Protein AF-A0A954GRD2-F1 (afdb_monomer_lite)

Structure (mmCIF, N/CA/C/O backbone):
data_AF-A0A954GRD2-F1
#
_entry.id   AF-A0A954GRD2-F1
#
loop_
_atom_site.group_PDB
_atom_site.id
_atom_site.type_symbol
_atom_site.label_atom_id
_atom_site.label_alt_id
_atom_site.label_comp_id
_atom_site.label_asym_id
_atom_site.label_entity_id
_atom_site.label_seq_id
_atom_site.pdbx_PDB_ins_code
_atom_site.Cartn_x
_atom_site.Cartn_y
_atom_site.Cartn_z
_atom_site.occupancy
_atom_site.B_iso_or_equiv
_atom_site.auth_seq_id
_atom_site.auth_comp_id
_atom_site.auth_asym_id
_atom_site.auth_atom_id
_atom_site.pdbx_PDB_model_num
ATOM 1 N N . ALA A 1 1 ? 3.461 8.568 -21.629 1.00 83.81 1 ALA A N 1
ATOM 2 C CA . ALA A 1 1 ? 3.626 9.686 -22.587 1.00 83.81 1 ALA A CA 1
ATOM 3 C C . ALA A 1 1 ? 5.071 9.807 -23.073 1.00 83.81 1 ALA A C 1
ATOM 5 O O . ALA A 1 1 ? 5.270 9.726 -24.277 1.00 83.81 1 ALA A O 1
ATOM 6 N N . GLY A 1 2 ? 6.064 9.892 -22.172 1.00 89.94 2 GLY A N 1
ATOM 7 C CA . GLY A 1 2 ? 7.491 9.998 -22.533 1.00 89.94 2 GLY A CA 1
ATOM 8 C C . GLY A 1 2 ? 7.971 8.980 -23.578 1.00 89.94 2 GLY A C 1
ATOM 9 O O . GLY A 1 2 ? 8.464 9.381 -24.624 1.00 89.94 2 GLY A O 1
ATOM 10 N N . PHE A 1 3 ? 7.703 7.680 -23.387 1.00 90.69 3 PHE A N 1
ATOM 11 C CA . PHE A 1 3 ? 8.070 6.652 -24.380 1.00 90.69 3 PHE A CA 1
ATOM 12 C C . PHE A 1 3 ? 7.446 6.853 -25.772 1.00 90.69 3 PHE A C 1
ATOM 14 O O . PHE A 1 3 ? 8.082 6.539 -26.774 1.00 90.69 3 PHE A O 1
ATOM 21 N N . ARG A 1 4 ? 6.224 7.403 -25.862 1.00 88.94 4 ARG A N 1
ATOM 22 C CA . ARG A 1 4 ? 5.586 7.724 -27.156 1.00 88.94 4 ARG A CA 1
ATOM 23 C C . ARG A 1 4 ? 6.296 8.880 -27.844 1.00 88.94 4 ARG A C 1
ATOM 25 O O . ARG A 1 4 ? 6.523 8.814 -29.043 1.00 88.94 4 ARG A O 1
ATOM 32 N N . MET A 1 5 ? 6.680 9.901 -27.082 1.00 90.56 5 MET A N 1
ATOM 33 C CA . MET A 1 5 ? 7.433 11.042 -27.607 1.00 90.56 5 MET A CA 1
ATOM 34 C C . MET A 1 5 ? 8.833 10.635 -28.080 1.00 90.56 5 MET A C 1
ATOM 36 O O . MET A 1 5 ? 9.324 11.183 -29.058 1.00 90.56 5 MET A O 1
ATOM 40 N N . ALA A 1 6 ? 9.437 9.635 -27.436 1.00 88.31 6 ALA A N 1
ATOM 41 C CA . ALA A 1 6 ? 10.706 9.041 -27.853 1.00 88.31 6 ALA A CA 1
ATOM 42 C C . ALA A 1 6 ? 10.581 8.046 -29.030 1.00 88.31 6 ALA A C 1
ATOM 44 O O . ALA A 1 6 ? 11.591 7.507 -29.474 1.00 88.31 6 ALA A O 1
ATOM 45 N N . GLY A 1 7 ? 9.366 7.767 -29.523 1.00 84.56 7 GLY A N 1
ATOM 46 C CA . GLY A 1 7 ? 9.124 6.836 -30.633 1.00 84.56 7 GLY A CA 1
ATOM 47 C C . GLY A 1 7 ? 9.255 5.346 -30.285 1.00 84.56 7 GLY A C 1
ATOM 48 O O . GLY A 1 7 ? 9.271 4.517 -31.186 1.00 84.56 7 GLY A O 1
ATOM 49 N N . GLN A 1 8 ? 9.335 4.984 -29.000 1.00 76.69 8 GLN A N 1
ATOM 50 C CA . GLN A 1 8 ? 9.617 3.617 -28.526 1.00 76.69 8 GLN A CA 1
ATOM 51 C C . GLN A 1 8 ? 8.469 3.026 -27.690 1.00 76.69 8 GLN A C 1
ATOM 53 O O . GLN A 1 8 ? 8.679 2.210 -26.800 1.00 76.69 8 GLN A O 1
ATOM 58 N N . ALA A 1 9 ? 7.230 3.467 -27.899 1.00 81.25 9 ALA A N 1
ATOM 59 C CA . ALA A 1 9 ? 6.134 3.067 -27.015 1.00 81.25 9 ALA A CA 1
ATOM 60 C C . ALA A 1 9 ? 5.704 1.606 -27.167 1.00 81.25 9 ALA A C 1
ATOM 62 O O . ALA A 1 9 ? 5.336 0.986 -26.171 1.00 81.25 9 ALA A O 1
ATOM 63 N N . ASP A 1 10 ? 5.744 1.064 -28.384 1.00 87.62 10 ASP A N 1
ATOM 64 C CA . ASP A 1 10 ? 5.177 -0.258 -28.660 1.00 87.62 10 ASP A CA 1
ATOM 65 C C . ASP A 1 10 ? 5.957 -1.383 -27.976 1.00 87.62 10 ASP A C 1
ATOM 67 O O . ASP A 1 10 ? 5.347 -2.342 -27.504 1.00 87.62 10 ASP A O 1
ATOM 71 N N . ILE A 1 11 ? 7.279 -1.228 -27.833 1.00 89.69 11 ILE A N 1
ATOM 72 C CA . ILE A 1 11 ? 8.139 -2.198 -27.136 1.00 89.69 11 ILE A CA 1
ATOM 73 C C . ILE A 1 11 ? 7.872 -2.252 -25.624 1.00 89.69 11 ILE A C 1
ATOM 75 O O . ILE A 1 11 ? 8.123 -3.272 -24.994 1.00 89.69 11 ILE A O 1
ATOM 79 N N . TYR A 1 12 ? 7.304 -1.189 -25.043 1.00 92.25 12 TYR A N 1
ATOM 80 C CA . TYR A 1 12 ? 7.011 -1.096 -23.608 1.00 92.25 12 TYR A CA 1
ATOM 81 C C . TYR A 1 12 ? 5.509 -1.094 -23.291 1.00 92.25 12 TYR A C 1
ATOM 83 O O . TYR A 1 12 ? 5.120 -0.823 -22.152 1.00 92.25 12 TYR A O 1
ATOM 91 N N . LYS A 1 13 ? 4.650 -1.380 -24.278 1.00 91.12 13 LYS A N 1
ATOM 92 C CA . LYS A 1 13 ? 3.189 -1.236 -24.159 1.00 91.12 13 LYS A CA 1
ATOM 93 C C . LYS A 1 13 ? 2.581 -2.061 -23.019 1.00 91.12 13 LYS A C 1
ATOM 95 O O . LYS A 1 13 ? 1.638 -1.595 -22.388 1.00 91.12 13 LYS A O 1
ATOM 100 N N . ASP A 1 14 ? 3.142 -3.240 -22.747 1.00 92.06 14 ASP A N 1
ATOM 101 C CA . ASP A 1 14 ? 2.656 -4.162 -21.715 1.00 92.06 14 ASP A CA 1
ATOM 102 C C . ASP A 1 14 ? 3.400 -3.968 -20.387 1.00 92.06 14 ASP A C 1
ATOM 104 O O . ASP A 1 14 ? 2.811 -4.126 -19.316 1.00 92.06 14 ASP A O 1
ATOM 108 N N . LEU A 1 15 ? 4.675 -3.572 -20.451 1.00 94.62 15 LEU A N 1
ATOM 109 C CA . LEU A 1 15 ? 5.508 -3.278 -19.287 1.00 94.62 15 LEU A CA 1
ATOM 110 C C . LEU A 1 15 ? 4.985 -2.062 -18.517 1.00 94.62 15 LEU A C 1
ATOM 112 O O . LEU A 1 15 ? 4.778 -2.137 -17.308 1.00 94.62 15 LEU A O 1
ATOM 116 N N . VAL A 1 16 ? 4.762 -0.940 -19.210 1.00 94.00 16 VAL A N 1
ATOM 117 C CA . VAL A 1 16 ? 4.452 0.351 -18.573 1.00 94.00 16 VAL A CA 1
ATOM 118 C C . VAL A 1 16 ? 3.195 0.284 -17.699 1.00 94.00 16 VAL A C 1
ATOM 120 O O . VAL A 1 16 ? 3.275 0.707 -16.548 1.00 94.00 16 VAL A O 1
ATOM 123 N N . PRO A 1 17 ? 2.049 -0.265 -18.153 1.00 95.94 17 PRO A N 1
ATOM 124 C CA . PRO A 1 17 ? 0.866 -0.378 -17.303 1.00 95.94 17 PRO A CA 1
ATOM 125 C C . PRO A 1 17 ? 1.096 -1.246 -16.063 1.00 95.94 17 PRO A C 1
ATOM 127 O O . PRO A 1 17 ? 0.620 -0.905 -14.983 1.00 95.94 17 PRO A O 1
ATOM 130 N N . GLN A 1 18 ? 1.831 -2.353 -16.200 1.00 97.31 18 GLN A N 1
ATOM 131 C CA . GLN A 1 18 ? 2.105 -3.262 -15.087 1.00 97.31 18 GLN A CA 1
ATOM 132 C C . GLN A 1 18 ? 3.032 -2.618 -14.056 1.00 97.31 18 GLN A C 1
ATOM 134 O O . GLN A 1 18 ? 2.725 -2.650 -12.865 1.00 97.31 18 GLN A O 1
ATOM 139 N N . PHE A 1 19 ? 4.103 -1.972 -14.521 1.00 97.75 19 PHE A N 1
ATOM 140 C CA . PHE A 1 19 ? 5.037 -1.229 -13.683 1.00 97.75 19 PHE A CA 1
ATOM 141 C C . PHE A 1 19 ? 4.325 -0.093 -12.940 1.00 97.75 19 PHE A C 1
ATOM 143 O O . PHE A 1 19 ? 4.337 -0.049 -11.711 1.00 97.75 19 PHE A O 1
ATOM 150 N N . CYS A 1 20 ? 3.612 0.776 -13.668 1.00 96.88 20 CYS A N 1
ATOM 151 C CA . CYS A 1 20 ? 2.883 1.893 -13.069 1.00 96.88 20 CYS A CA 1
ATOM 152 C C . CYS A 1 20 ? 1.804 1.425 -12.087 1.00 96.88 20 CYS A C 1
ATOM 154 O O . CYS A 1 20 ? 1.542 2.117 -11.107 1.00 96.88 20 CYS A O 1
ATOM 156 N N . ARG A 1 21 ? 1.188 0.255 -12.313 1.00 97.94 21 ARG A N 1
ATOM 157 C CA . ARG A 1 21 ? 0.235 -0.324 -11.363 1.00 97.94 21 ARG A CA 1
ATOM 158 C C . ARG A 1 21 ? 0.906 -0.691 -10.043 1.00 97.94 21 ARG A C 1
ATOM 160 O O . ARG A 1 21 ? 0.352 -0.354 -9.005 1.00 97.94 21 ARG A O 1
ATOM 167 N N . GLN A 1 22 ? 2.056 -1.367 -10.062 1.00 97.94 22 GLN A N 1
ATOM 168 C CA . GLN A 1 22 ? 2.761 -1.704 -8.818 1.00 97.94 22 GLN A CA 1
ATOM 169 C C . GLN A 1 22 ? 3.230 -0.439 -8.093 1.00 97.94 22 GLN A C 1
ATOM 171 O O . GLN A 1 22 ? 2.995 -0.298 -6.896 1.00 97.94 22 GLN A O 1
ATOM 176 N N . LEU A 1 23 ? 3.787 0.517 -8.841 1.00 97.50 23 LEU A N 1
ATOM 177 C CA . LEU A 1 23 ? 4.242 1.793 -8.298 1.00 97.50 23 LEU A CA 1
ATOM 178 C C . LEU A 1 23 ? 3.096 2.580 -7.643 1.00 97.50 23 LEU A C 1
ATOM 180 O O . LEU A 1 23 ? 3.217 3.033 -6.511 1.00 97.50 23 LEU A O 1
ATOM 184 N N . GLY A 1 24 ? 1.958 2.698 -8.333 1.00 96.12 24 GLY A N 1
ATOM 185 C CA . GLY A 1 24 ? 0.784 3.405 -7.824 1.00 96.12 24 GLY A CA 1
ATOM 186 C C . GLY A 1 24 ? 0.153 2.727 -6.609 1.00 96.12 24 GLY A C 1
ATOM 187 O O . GLY A 1 24 ? -0.290 3.417 -5.696 1.00 96.12 24 GLY A O 1
ATOM 188 N N . VAL A 1 25 ? 0.143 1.389 -6.566 1.00 96.12 25 VAL A N 1
ATOM 189 C CA . VAL A 1 25 ? -0.322 0.643 -5.387 1.00 96.12 25 VAL A CA 1
ATOM 190 C C . VAL A 1 25 ? 0.583 0.928 -4.193 1.00 96.12 25 VAL A C 1
ATOM 192 O O . VAL A 1 25 ? 0.072 1.353 -3.164 1.00 96.12 25 VAL A O 1
ATOM 195 N N . GLY A 1 26 ? 1.904 0.765 -4.327 1.00 96.00 26 GLY A N 1
ATOM 196 C CA . GLY A 1 26 ? 2.840 1.058 -3.237 1.00 96.00 26 GLY A CA 1
ATOM 197 C C . GLY A 1 26 ? 2.719 2.503 -2.741 1.00 96.00 26 GLY A C 1
ATOM 198 O O . GLY A 1 26 ? 2.615 2.735 -1.541 1.00 96.00 26 GLY A O 1
ATOM 199 N N . PHE A 1 27 ? 2.624 3.463 -3.665 1.00 94.69 27 PHE A N 1
ATOM 200 C CA . PHE A 1 27 ? 2.479 4.880 -3.337 1.00 94.69 27 PHE A CA 1
ATOM 201 C C . PHE A 1 27 ? 1.197 5.183 -2.553 1.00 94.69 27 PHE A C 1
ATOM 203 O O . PHE A 1 27 ? 1.233 5.924 -1.574 1.00 94.69 27 PHE A O 1
ATOM 210 N N . GLN A 1 28 ? 0.061 4.601 -2.949 1.00 93.38 28 GLN A N 1
ATOM 211 C CA . GLN A 1 28 ? -1.194 4.823 -2.232 1.00 93.38 28 GLN A CA 1
ATOM 212 C C . GLN A 1 28 ? -1.141 4.251 -0.812 1.00 93.38 28 GLN A C 1
ATOM 214 O O . GLN A 1 28 ? -1.628 4.889 0.112 1.00 93.38 28 GLN A O 1
ATOM 219 N N . ILE A 1 29 ? -0.508 3.092 -0.623 1.00 93.50 29 ILE A N 1
ATOM 220 C CA . ILE A 1 29 ? -0.346 2.502 0.711 1.00 93.50 29 ILE A CA 1
ATOM 221 C C . ILE A 1 29 ? 0.561 3.373 1.582 1.00 93.50 29 ILE A C 1
ATOM 223 O O . ILE A 1 29 ? 0.244 3.601 2.745 1.00 93.50 29 ILE A O 1
ATOM 227 N N . LEU A 1 30 ? 1.653 3.904 1.023 1.00 92.38 30 LEU A N 1
ATOM 228 C CA . LEU A 1 30 ? 2.499 4.864 1.730 1.00 92.38 30 LEU A CA 1
ATOM 229 C C . LEU A 1 30 ? 1.710 6.114 2.139 1.00 92.38 30 LEU A C 1
ATOM 231 O O . LEU A 1 30 ? 1.863 6.568 3.265 1.00 92.38 30 LEU A O 1
ATOM 235 N N . ASN A 1 31 ? 0.836 6.646 1.282 1.00 88.56 31 ASN A N 1
ATOM 236 C CA . ASN A 1 31 ? -0.025 7.776 1.655 1.00 88.56 31 ASN A CA 1
ATOM 237 C C . ASN A 1 31 ? -0.998 7.419 2.784 1.00 88.56 31 ASN A C 1
ATOM 239 O O . ASN A 1 31 ? -1.134 8.194 3.729 1.00 88.56 31 ASN A O 1
ATOM 243 N N . ASP A 1 32 ? -1.627 6.243 2.713 1.00 89.25 32 ASP A N 1
ATOM 244 C CA . ASP A 1 32 ? -2.511 5.752 3.771 1.00 89.25 32 ASP A CA 1
ATOM 245 C C . ASP A 1 32 ? -1.744 5.601 5.099 1.00 89.25 32 ASP A C 1
ATOM 247 O O . ASP A 1 32 ? -2.288 5.927 6.146 1.00 89.25 32 ASP A O 1
ATOM 251 N N . LEU A 1 33 ? -0.484 5.144 5.076 1.00 89.06 33 LEU A N 1
ATOM 252 C CA . LEU A 1 33 ? 0.386 5.044 6.258 1.00 89.06 33 LEU A CA 1
ATOM 253 C C . LEU A 1 33 ? 0.789 6.420 6.808 1.00 89.06 33 LEU A C 1
ATOM 255 O O . LEU A 1 33 ? 0.744 6.633 8.021 1.00 89.06 33 LEU A O 1
ATOM 259 N N . LYS A 1 34 ? 1.144 7.366 5.931 1.00 84.75 34 LYS A N 1
ATOM 260 C CA . LYS A 1 34 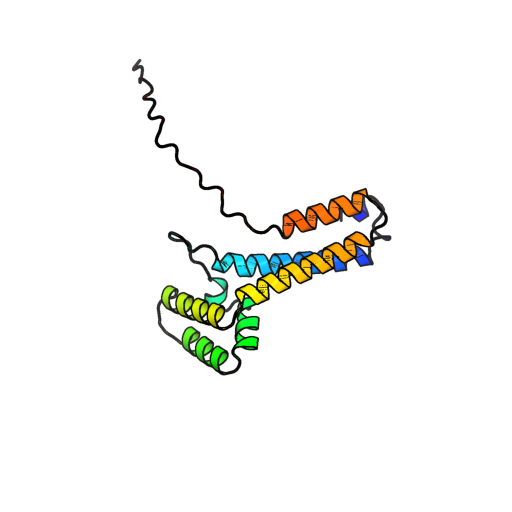? 1.551 8.732 6.302 1.00 84.75 34 LYS A CA 1
ATOM 261 C C . LYS A 1 34 ? 0.460 9.476 7.065 1.00 84.75 34 LYS A C 1
ATOM 263 O O . LYS A 1 34 ? 0.781 10.193 8.011 1.00 84.75 34 LYS A O 1
ATOM 268 N N . ASP A 1 35 ? -0.812 9.249 6.727 1.00 83.44 35 ASP A N 1
ATOM 269 C CA . ASP A 1 35 ? -1.953 9.829 7.454 1.00 83.44 35 ASP A CA 1
ATOM 270 C C . ASP A 1 35 ? -1.929 9.491 8.961 1.00 83.44 35 ASP A C 1
ATOM 272 O O . ASP A 1 35 ? -2.518 10.214 9.757 1.00 83.44 35 ASP A O 1
ATOM 276 N N . TRP A 1 36 ? -1.206 8.444 9.387 1.00 81.75 36 TRP A N 1
ATOM 277 C CA . TRP A 1 36 ? -1.112 8.005 10.788 1.00 81.75 36 TRP A CA 1
ATOM 278 C C . TRP A 1 36 ? 0.213 8.317 11.498 1.00 81.75 36 TRP A C 1
ATOM 280 O O . TRP A 1 36 ? 0.289 8.149 12.719 1.00 81.75 36 TRP A O 1
ATOM 290 N N . GLN A 1 37 ? 1.253 8.752 10.780 1.00 70.94 37 GLN A N 1
ATOM 291 C CA . GLN A 1 37 ? 2.600 8.951 11.340 1.00 70.94 37 GLN A CA 1
ATOM 292 C C . GLN A 1 37 ? 2.805 10.328 12.007 1.00 70.94 37 GLN A C 1
ATOM 294 O O . GLN A 1 37 ? 3.644 10.447 12.896 1.00 70.94 37 GLN A O 1
ATOM 299 N N . GLY A 1 38 ? 2.024 11.355 11.653 1.00 58.03 38 GLY A N 1
ATOM 300 C CA . GLY A 1 38 ? 2.249 12.763 12.036 1.00 58.03 38 GLY A CA 1
ATOM 301 C C . GLY A 1 38 ? 1.971 13.180 13.493 1.00 58.03 38 GLY A C 1
ATOM 302 O O . GLY A 1 38 ? 1.479 14.282 13.705 1.00 58.03 38 GLY A O 1
ATOM 303 N N . ASP A 1 39 ? 2.240 12.341 14.497 1.00 53.31 39 ASP A N 1
ATOM 304 C CA . ASP A 1 39 ? 1.733 12.550 15.869 1.00 53.31 39 ASP A CA 1
ATOM 305 C C . ASP A 1 39 ? 2.775 12.278 16.979 1.00 53.31 39 ASP A C 1
ATOM 307 O O . ASP A 1 39 ? 2.429 11.802 18.060 1.00 53.31 39 ASP A O 1
ATOM 311 N N . GLY A 1 40 ? 4.061 12.542 16.711 1.00 47.94 40 GLY A N 1
ATOM 312 C CA . GLY A 1 40 ? 5.111 12.547 17.741 1.00 47.94 40 GLY A CA 1
ATOM 313 C C . GLY A 1 40 ? 5.030 13.779 18.646 1.00 47.94 40 GLY A C 1
ATOM 314 O O . GLY A 1 40 ? 5.047 13.646 19.863 1.00 47.94 40 GLY A O 1
ATOM 315 N N . ASP A 1 41 ? 4.839 14.962 18.055 1.00 41.56 41 ASP A N 1
ATOM 316 C CA . ASP A 1 41 ? 4.721 16.221 18.783 1.00 41.56 41 ASP A CA 1
ATOM 317 C C . ASP A 1 41 ? 3.885 17.243 17.986 1.00 41.56 41 ASP A C 1
ATOM 319 O O . ASP A 1 41 ? 4.325 17.818 16.998 1.00 41.56 41 ASP A O 1
ATOM 323 N N . ASN A 1 42 ? 2.689 17.542 18.499 1.00 37.38 42 ASN A N 1
ATOM 324 C CA . ASN A 1 42 ? 1.946 18.792 18.288 1.00 37.38 42 ASN A CA 1
ATOM 325 C C . ASN A 1 42 ? 1.219 19.040 16.930 1.00 37.38 42 ASN A C 1
ATOM 327 O O . ASN A 1 42 ? 1.779 19.491 15.938 1.00 37.38 42 ASN A O 1
ATOM 331 N N . LYS A 1 43 ? -0.122 18.972 17.003 1.00 46.91 43 LYS A N 1
ATOM 332 C CA . LYS A 1 43 ? -1.121 19.783 16.263 1.00 46.91 43 LYS A CA 1
ATOM 333 C C . LYS A 1 43 ? -1.133 19.745 14.726 1.00 46.91 43 LYS A C 1
ATOM 335 O O . LYS A 1 43 ? -1.290 20.796 14.112 1.00 46.91 43 LYS A O 1
ATOM 340 N N . LEU A 1 44 ? -1.226 18.572 14.111 1.00 49.03 44 LEU A N 1
ATOM 341 C CA . LEU A 1 44 ? -1.982 18.415 12.860 1.00 49.03 44 LEU A CA 1
ATOM 342 C C . LEU A 1 44 ? -2.750 17.087 12.916 1.00 49.03 44 LEU A C 1
ATOM 344 O O . LEU A 1 44 ? -2.252 16.086 13.408 1.00 49.03 44 LEU A O 1
ATOM 348 N N . VAL A 1 45 ? -4.027 17.116 12.538 1.00 54.47 45 VAL A N 1
ATOM 349 C CA . VAL A 1 45 ? -4.979 16.015 12.751 1.00 54.47 45 VAL A CA 1
ATOM 350 C C . VAL A 1 45 ? -4.594 14.820 11.873 1.00 54.47 45 VAL A C 1
ATOM 352 O O . VAL A 1 45 ? -4.893 14.834 10.685 1.00 54.47 45 VAL A O 1
ATOM 355 N N . ALA A 1 46 ? -3.942 13.813 12.453 1.00 58.69 46 ALA A N 1
ATOM 356 C CA . ALA A 1 46 ? -3.675 12.515 11.831 1.00 58.69 46 ALA A CA 1
ATOM 357 C C . ALA A 1 46 ? -4.946 11.637 11.795 1.00 58.69 46 ALA A C 1
ATOM 359 O O . ALA A 1 46 ? -5.826 11.773 12.650 1.00 58.69 46 ALA A O 1
ATOM 360 N N . GLY A 1 47 ? -5.047 10.723 10.828 1.00 57.66 47 GLY A N 1
ATOM 361 C CA . GLY A 1 47 ? -6.129 9.737 10.717 1.00 57.66 47 GLY A CA 1
ATOM 362 C C . GLY A 1 47 ? -7.455 10.295 10.185 1.00 57.66 47 GLY A C 1
ATOM 363 O O . GLY A 1 47 ? -8.522 9.726 10.454 1.00 57.66 47 GLY A O 1
ATOM 364 N N . GLN A 1 48 ? -7.427 11.419 9.458 1.00 65.00 48 GLN A N 1
ATOM 365 C CA . GLN A 1 48 ? -8.640 12.042 8.911 1.00 65.00 48 GLN A CA 1
ATOM 366 C C . GLN A 1 48 ? -9.400 11.095 7.985 1.00 65.00 48 GLN A C 1
ATOM 368 O O . GLN A 1 48 ? -10.636 11.116 7.954 1.00 65.00 48 GLN A O 1
ATOM 373 N N . ASP A 1 49 ? -8.689 10.223 7.273 1.00 69.38 49 ASP A N 1
ATOM 374 C CA . ASP A 1 49 ? -9.319 9.286 6.354 1.00 69.38 49 ASP A CA 1
ATOM 375 C C . ASP A 1 49 ? -10.168 8.253 7.103 1.00 69.38 49 ASP A C 1
ATOM 377 O O . ASP A 1 49 ? -11.288 7.955 6.687 1.00 69.38 49 ASP A O 1
ATOM 381 N N . ALA A 1 50 ? -9.732 7.798 8.280 1.00 63.53 50 ALA A N 1
ATOM 382 C CA . ALA A 1 50 ? -10.544 6.897 9.094 1.00 63.53 50 ALA A CA 1
ATOM 383 C C . ALA A 1 50 ? -11.724 7.591 9.787 1.00 63.53 50 ALA A C 1
ATOM 385 O O . ALA A 1 50 ? -12.793 6.993 9.904 1.00 63.53 50 ALA A O 1
ATOM 386 N N . LEU A 1 51 ? -11.578 8.855 10.201 1.00 65.75 51 LEU A N 1
ATOM 387 C CA . LEU A 1 51 ? -12.696 9.628 10.760 1.00 65.75 51 LEU A CA 1
ATOM 388 C C . LEU A 1 51 ? -13.769 9.967 9.724 1.00 65.75 51 LEU A C 1
ATOM 390 O O . LEU A 1 51 ? -14.948 10.058 10.065 1.00 65.75 51 LEU A O 1
ATOM 394 N N . THR A 1 52 ? -13.370 10.156 8.467 1.00 67.75 52 THR A N 1
ATOM 395 C CA . THR A 1 52 ? -14.283 10.463 7.358 1.00 67.75 52 THR A CA 1
ATOM 396 C C . THR A 1 52 ? -14.873 9.217 6.699 1.00 67.75 52 THR A C 1
ATOM 398 O O . THR A 1 52 ? -15.560 9.339 5.686 1.00 67.75 52 THR A O 1
ATOM 401 N N . LEU A 1 53 ? -14.637 8.024 7.268 1.00 61.97 53 LEU A N 1
ATOM 402 C CA . LEU A 1 53 ? -15.020 6.735 6.682 1.00 61.97 53 LEU A CA 1
ATOM 403 C C . LEU A 1 53 ? -14.488 6.551 5.259 1.00 61.97 53 LEU A C 1
ATOM 405 O O . LEU A 1 53 ? -15.074 5.807 4.467 1.00 61.97 53 LEU A O 1
ATOM 409 N N . ARG A 1 54 ? -13.387 7.223 4.905 1.00 69.88 54 ARG A N 1
ATOM 410 C CA . ARG A 1 54 ? -12.748 6.960 3.628 1.00 69.88 54 ARG A CA 1
ATOM 411 C C . ARG A 1 54 ? -12.285 5.503 3.667 1.00 69.88 54 ARG A C 1
ATOM 413 O O . ARG A 1 54 ? -11.569 5.119 4.593 1.00 69.88 54 ARG A O 1
ATOM 420 N N . PRO A 1 55 ? -12.697 4.668 2.702 1.00 65.88 55 PRO A N 1
ATOM 421 C CA . PRO A 1 55 ? -12.205 3.304 2.635 1.00 65.88 55 PRO A CA 1
ATOM 422 C C . PRO A 1 55 ? -10.697 3.349 2.367 1.00 65.88 55 PRO A C 1
ATOM 424 O O . PRO A 1 55 ? -10.281 3.670 1.256 1.00 65.88 55 PRO A O 1
ATOM 427 N N . THR A 1 56 ? -9.889 3.063 3.386 1.00 83.25 56 THR A N 1
ATOM 428 C CA . THR A 1 56 ? -8.430 2.929 3.271 1.00 83.25 56 THR A CA 1
ATOM 429 C C . THR A 1 56 ? -8.034 1.464 3.329 1.00 83.25 56 THR A C 1
ATOM 431 O O . THR A 1 56 ? -8.782 0.615 3.836 1.00 83.25 56 THR A O 1
ATOM 434 N N . LEU A 1 57 ? -6.834 1.148 2.838 1.00 90.81 57 LEU A N 1
ATOM 435 C CA . LEU A 1 57 ? -6.308 -0.209 2.955 1.00 90.81 57 LEU A CA 1
ATOM 436 C C . LEU A 1 57 ? -6.215 -0.642 4.427 1.00 90.81 57 LEU A C 1
ATOM 438 O O . LEU A 1 57 ? -6.508 -1.792 4.750 1.00 90.81 57 LEU A O 1
ATOM 442 N N . LEU A 1 58 ? -5.852 0.280 5.321 1.00 91.94 58 LEU A N 1
ATOM 443 C CA . LEU A 1 58 ? -5.657 -0.010 6.741 1.00 91.94 58 LEU A CA 1
ATOM 444 C C . LEU A 1 58 ? -6.954 -0.487 7.409 1.00 91.94 58 LEU A C 1
ATOM 446 O O . LEU A 1 58 ? -6.952 -1.492 8.120 1.00 91.94 58 LEU A O 1
ATOM 450 N N . LEU A 1 59 ? -8.091 0.147 7.100 1.00 90.31 59 LEU A N 1
ATOM 451 C CA . LEU A 1 59 ? -9.393 -0.293 7.606 1.00 90.31 59 LEU A CA 1
ATOM 452 C C . LEU A 1 59 ? -9.752 -1.702 7.109 1.00 90.31 59 LEU A C 1
ATOM 454 O O . LEU A 1 59 ? -10.241 -2.532 7.877 1.00 90.31 59 LEU A O 1
ATOM 458 N N . ALA A 1 60 ? -9.479 -1.994 5.834 1.00 92.44 60 ALA A N 1
ATOM 459 C CA . ALA A 1 60 ? -9.725 -3.314 5.262 1.00 92.44 60 ALA A CA 1
ATOM 460 C C . ALA A 1 60 ? -8.853 -4.398 5.920 1.00 92.44 60 ALA A C 1
ATOM 462 O O . ALA A 1 60 ? -9.348 -5.483 6.226 1.00 92.44 60 ALA A O 1
ATOM 463 N N . LEU A 1 61 ? -7.578 -4.098 6.183 1.00 94.31 61 LEU A N 1
ATOM 464 C CA . LEU A 1 61 ? -6.660 -5.003 6.877 1.00 94.31 61 LEU A CA 1
ATOM 465 C C . LEU A 1 61 ? -7.081 -5.237 8.334 1.00 94.31 61 LEU A C 1
ATOM 467 O O . LEU A 1 61 ? -7.010 -6.374 8.803 1.00 94.31 61 LEU A O 1
ATOM 471 N N . ALA A 1 62 ? -7.562 -4.202 9.030 1.00 93.06 62 ALA A N 1
ATOM 472 C CA . ALA A 1 62 ? -8.061 -4.316 10.400 1.00 93.06 62 ALA A CA 1
ATOM 473 C C . ALA A 1 62 ? -9.277 -5.251 10.470 1.00 93.06 62 ALA A C 1
ATOM 475 O O . ALA A 1 62 ? -9.307 -6.182 11.275 1.00 93.06 62 ALA A O 1
ATOM 476 N N . LEU A 1 63 ? -10.247 -5.056 9.570 1.00 92.88 63 LEU A N 1
ATOM 477 C CA . LEU A 1 63 ? -11.436 -5.906 9.461 1.00 92.88 63 LEU A CA 1
ATOM 478 C C . LEU A 1 63 ? -11.082 -7.348 9.084 1.00 92.88 63 LEU A C 1
ATOM 480 O O . LEU A 1 63 ? -11.643 -8.289 9.641 1.00 92.88 63 LEU A O 1
ATOM 484 N N . GLN A 1 64 ? -10.134 -7.537 8.164 1.00 94.38 64 GLN A N 1
ATOM 485 C CA . GLN A 1 64 ? -9.670 -8.869 7.779 1.00 94.38 64 GLN A CA 1
ATOM 486 C C . GLN A 1 64 ? -8.995 -9.600 8.948 1.00 94.38 64 GLN A C 1
ATOM 488 O O . GLN A 1 64 ? -9.170 -10.808 9.095 1.00 94.38 64 GLN A O 1
ATOM 493 N N . ALA A 1 65 ? -8.209 -8.887 9.756 1.00 93.50 65 ALA A N 1
ATOM 494 C CA . ALA A 1 65 ? -7.416 -9.468 10.831 1.00 93.50 65 ALA A CA 1
ATOM 495 C C . ALA A 1 65 ? -8.214 -9.710 12.119 1.00 93.50 65 ALA A C 1
ATOM 497 O O . ALA A 1 65 ? -8.062 -10.761 12.733 1.00 93.50 65 ALA A O 1
ATOM 498 N N . GLY A 1 66 ? -9.048 -8.750 12.526 1.00 89.94 66 GLY A N 1
ATOM 499 C CA . GLY A 1 66 ? -9.827 -8.824 13.766 1.00 89.94 66 GLY A CA 1
ATOM 500 C C . GLY A 1 66 ? -11.258 -9.340 13.590 1.00 89.94 66 GLY A C 1
ATOM 501 O O . GLY A 1 66 ? -11.977 -9.519 14.573 1.00 89.94 66 GLY A O 1
ATOM 502 N N . GLY A 1 67 ? -11.693 -9.592 12.351 1.00 92.50 67 GLY A N 1
ATOM 503 C CA . GLY A 1 67 ? -12.971 -10.232 12.047 1.00 92.50 67 GLY A CA 1
ATOM 504 C C . GLY A 1 67 ? -14.175 -9.523 12.677 1.00 92.50 67 GLY A C 1
ATOM 505 O O . GLY A 1 67 ? -14.298 -8.299 12.628 1.00 92.50 67 GLY A O 1
ATOM 506 N N . ALA A 1 68 ? -15.079 -10.305 13.273 1.00 92.69 68 ALA A N 1
ATOM 507 C CA . ALA A 1 68 ? -16.322 -9.792 13.852 1.00 92.69 68 ALA A CA 1
ATOM 508 C C . ALA A 1 68 ? -16.098 -8.849 15.049 1.00 92.69 68 ALA A C 1
ATOM 510 O O . ALA A 1 68 ? -16.914 -7.959 15.283 1.00 92.69 68 ALA A O 1
ATOM 511 N N . GLU A 1 69 ? -15.008 -9.028 15.798 1.00 93.25 69 GLU A N 1
ATOM 512 C CA . GLU A 1 69 ? -14.698 -8.209 16.973 1.00 93.25 69 GLU A CA 1
ATOM 513 C C . GLU A 1 69 ? -14.216 -6.817 16.556 1.00 93.25 69 GLU A C 1
ATOM 515 O O . GLU A 1 69 ? -14.799 -5.821 16.981 1.00 93.25 69 GLU A O 1
ATOM 520 N N . ALA A 1 70 ? -13.276 -6.745 15.605 1.00 92.56 70 ALA A N 1
ATOM 521 C CA . ALA A 1 70 ? -12.859 -5.477 15.004 1.00 92.56 70 ALA A CA 1
ATOM 522 C C . ALA A 1 70 ? -14.020 -4.757 14.309 1.00 92.56 70 ALA A C 1
ATOM 524 O O . ALA A 1 70 ? -14.154 -3.541 14.426 1.00 92.56 70 ALA A O 1
ATOM 525 N N . GLN A 1 71 ? -14.890 -5.494 13.608 1.00 92.25 71 GLN A N 1
ATOM 526 C CA . GLN A 1 71 ? -16.076 -4.911 12.981 1.00 92.25 71 GLN A CA 1
ATOM 527 C C . GLN A 1 71 ? -17.009 -4.277 14.019 1.00 92.25 71 GLN A C 1
ATOM 529 O O . GLN A 1 71 ? -17.502 -3.168 13.805 1.00 92.25 71 GLN A O 1
ATOM 534 N N . LYS A 1 72 ? -17.252 -4.967 15.137 1.00 94.25 72 LYS A N 1
ATOM 535 C CA . LYS A 1 72 ? -18.094 -4.454 16.217 1.00 94.25 72 LYS A CA 1
ATOM 536 C C . LYS A 1 72 ? -17.473 -3.216 16.861 1.00 94.25 72 LYS A C 1
ATOM 538 O O . LYS A 1 72 ? -18.173 -2.227 17.041 1.00 94.25 72 LYS A O 1
ATOM 543 N N . GLU A 1 73 ? -16.179 -3.247 17.163 1.00 92.56 73 GLU A N 1
ATOM 544 C CA . GLU A 1 73 ? -15.489 -2.105 17.764 1.00 92.56 73 GLU A CA 1
ATOM 545 C C . GLU A 1 73 ? -15.483 -0.886 16.834 1.00 92.56 73 GLU A C 1
ATOM 547 O O . GLU A 1 73 ? -15.800 0.216 17.275 1.00 92.56 73 GLU A O 1
ATOM 552 N N . LEU A 1 74 ? -15.200 -1.071 15.541 1.00 90.81 74 LEU A N 1
ATOM 553 C CA . LEU A 1 74 ? -15.277 0.008 14.553 1.00 90.81 74 LEU A CA 1
ATOM 554 C C . LEU A 1 74 ? -16.683 0.601 14.484 1.00 90.81 74 LEU A C 1
ATOM 556 O O . LEU A 1 74 ? -16.826 1.820 14.519 1.00 90.81 74 LEU A O 1
ATOM 560 N N . GLN A 1 75 ? -17.719 -0.242 14.457 1.00 91.31 75 GLN A N 1
ATOM 561 C CA . GLN A 1 75 ? -19.107 0.219 14.485 1.00 91.31 75 GLN A CA 1
ATOM 562 C C . GLN A 1 75 ? -19.398 1.040 15.751 1.00 91.31 75 GLN A C 1
ATOM 564 O O . GLN A 1 75 ? -19.945 2.136 15.661 1.00 91.31 75 GLN A O 1
ATOM 569 N N . GLU A 1 76 ? -18.970 0.562 16.922 1.00 92.75 76 GLU A N 1
ATOM 570 C CA . GLU A 1 76 ? -19.121 1.282 18.190 1.00 92.75 76 GLU A CA 1
ATOM 571 C C . GLU A 1 76 ? -18.363 2.617 18.205 1.00 92.75 76 GLU A C 1
ATOM 573 O O . GLU A 1 76 ? -18.848 3.578 18.798 1.00 92.75 76 GLU A O 1
ATOM 578 N N . ILE A 1 77 ? -17.185 2.700 17.578 1.0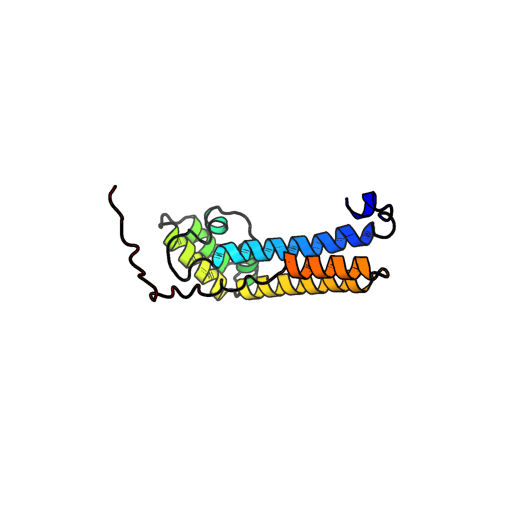0 90.69 77 ILE A N 1
ATOM 579 C CA . ILE A 1 77 ? -16.427 3.951 17.435 1.00 90.69 77 ILE A CA 1
ATOM 580 C C . ILE A 1 77 ? -17.175 4.929 16.525 1.00 90.69 77 ILE A C 1
ATOM 582 O O . ILE A 1 77 ? -17.261 6.117 16.839 1.00 90.69 77 ILE A O 1
ATOM 586 N N . PHE A 1 78 ? -17.712 4.452 15.403 1.00 85.56 78 PHE A N 1
ATOM 587 C CA . PHE A 1 78 ? -18.391 5.301 14.425 1.00 85.56 78 PHE A CA 1
ATOM 588 C C . PHE A 1 78 ? -19.742 5.817 14.921 1.00 85.56 78 PHE A C 1
ATOM 590 O O . PHE A 1 78 ? -20.072 6.975 14.665 1.00 85.56 78 PHE A O 1
ATOM 597 N N . ASP A 1 79 ? -20.475 5.006 15.684 1.00 89.75 79 ASP A N 1
ATOM 598 C CA . ASP A 1 79 ? -21.754 5.392 16.290 1.00 89.75 79 ASP A CA 1
ATOM 599 C C . ASP A 1 79 ? -21.582 6.243 17.562 1.00 89.75 79 ASP A C 1
ATOM 601 O O . ASP A 1 79 ? -22.552 6.813 18.081 1.00 89.75 79 ASP A O 1
ATOM 605 N N . SER A 1 80 ? -20.358 6.346 18.092 1.00 89.06 80 SER A N 1
ATOM 606 C CA . SER A 1 80 ? -20.086 7.112 19.303 1.00 89.06 80 SER A CA 1
ATOM 607 C C . SER A 1 80 ? -20.200 8.621 19.058 1.00 89.06 80 SER A C 1
ATOM 609 O O . SER A 1 80 ? -19.858 9.156 18.004 1.00 89.06 80 SER A O 1
ATOM 611 N N . ARG A 1 81 ? -20.662 9.343 20.086 1.00 90.31 81 ARG A N 1
ATOM 612 C CA . ARG A 1 81 ? -20.644 10.818 20.127 1.00 90.31 81 ARG A CA 1
ATOM 613 C C . ARG A 1 81 ? -19.360 11.359 20.762 1.00 90.31 81 ARG A C 1
ATOM 615 O O . ARG A 1 81 ? -19.341 12.488 21.250 1.00 90.31 81 ARG A O 1
ATOM 622 N N . GLU A 1 82 ? -18.322 10.530 20.843 1.00 89.19 82 GLU A N 1
ATOM 623 C CA . GLU A 1 82 ? -17.047 10.922 21.430 1.00 89.19 82 GLU A CA 1
ATOM 624 C C . GLU A 1 82 ? -16.333 11.938 20.525 1.00 89.19 82 GLU A C 1
ATOM 626 O O . GLU A 1 82 ? -16.508 11.914 19.303 1.00 89.19 82 GLU A O 1
ATOM 631 N N . PRO A 1 83 ? -15.487 12.814 21.095 1.00 88.31 83 PRO A N 1
ATOM 632 C CA . PRO A 1 83 ? -14.640 13.691 20.299 1.00 88.31 83 PRO A CA 1
ATOM 633 C C . PRO A 1 83 ? -13.769 12.901 19.317 1.00 88.31 83 PRO A C 1
ATOM 635 O O . PRO A 1 83 ? -13.258 11.830 19.651 1.00 88.31 83 PRO A O 1
ATOM 638 N N . ASP A 1 84 ? -13.522 13.472 18.141 1.00 84.44 84 ASP A N 1
ATOM 639 C CA . ASP A 1 84 ? -12.716 12.887 17.059 1.00 84.44 84 ASP A CA 1
ATOM 640 C C . ASP A 1 84 ? -11.374 12.328 17.539 1.00 84.44 84 ASP A C 1
ATOM 642 O O . ASP A 1 84 ? -11.001 11.217 17.183 1.00 84.44 84 ASP A O 1
ATOM 646 N N . GLN A 1 85 ? -10.691 13.040 18.437 1.00 83.38 85 GLN A N 1
ATOM 647 C CA . GLN A 1 85 ? -9.420 12.595 19.017 1.00 83.38 85 GLN A CA 1
ATOM 648 C C . GLN A 1 85 ? -9.542 11.283 19.811 1.00 83.38 85 GLN A C 1
ATOM 650 O O . GLN A 1 85 ? -8.632 10.457 19.787 1.00 83.38 85 GLN A O 1
ATOM 655 N N . MET A 1 86 ? -10.654 11.069 20.520 1.00 86.50 86 MET A N 1
ATOM 656 C CA . MET A 1 86 ? -10.894 9.820 21.250 1.00 86.50 86 MET A CA 1
ATOM 657 C C . MET A 1 86 ? -11.198 8.676 20.285 1.00 86.50 86 MET A C 1
ATOM 659 O O . MET A 1 86 ? -10.640 7.590 20.436 1.00 86.50 86 MET A O 1
ATOM 663 N N . ARG A 1 87 ? -12.016 8.939 19.259 1.00 87.88 87 ARG A N 1
ATOM 664 C CA . ARG A 1 87 ? -12.321 7.966 18.202 1.00 87.88 87 ARG A CA 1
ATOM 665 C C . ARG A 1 87 ? -11.050 7.546 17.461 1.00 87.88 87 ARG A C 1
ATOM 667 O O . ARG A 1 87 ? -10.778 6.355 17.361 1.00 87.88 87 ARG A O 1
ATOM 674 N N . LEU A 1 88 ? -10.205 8.504 17.077 1.00 86.75 88 LEU A N 1
ATOM 675 C CA . LEU A 1 88 ? -8.891 8.259 16.471 1.00 86.75 88 LEU A CA 1
ATOM 676 C C . LEU A 1 88 ? -7.987 7.390 17.338 1.00 86.75 88 LEU A C 1
ATOM 678 O O . LEU A 1 88 ? -7.391 6.440 16.840 1.00 86.75 88 LEU A O 1
ATOM 682 N N . ARG A 1 89 ? -7.897 7.675 18.642 1.00 87.44 89 ARG A N 1
ATOM 683 C CA . ARG A 1 89 ? -7.091 6.867 19.570 1.00 87.44 89 ARG A CA 1
ATOM 684 C C . ARG A 1 89 ? -7.567 5.418 19.641 1.00 87.44 89 ARG A C 1
ATOM 686 O O . ARG A 1 89 ? -6.733 4.520 19.724 1.00 87.44 89 ARG A O 1
ATOM 693 N N . ARG A 1 90 ? -8.884 5.187 19.608 1.00 91.56 90 ARG A N 1
ATOM 694 C CA . ARG A 1 90 ? -9.465 3.836 19.583 1.00 91.56 90 ARG A CA 1
ATOM 695 C C . ARG A 1 90 ? -9.156 3.123 18.265 1.00 91.56 90 ARG A C 1
ATOM 697 O O . ARG A 1 90 ? -8.660 2.005 18.300 1.00 91.56 90 ARG A O 1
ATOM 704 N N . ILE A 1 91 ? -9.327 3.795 17.124 1.00 90.88 91 ILE A N 1
ATOM 705 C CA . ILE A 1 91 ? -8.985 3.224 15.807 1.00 90.88 91 ILE A CA 1
ATOM 706 C C . ILE A 1 91 ? -7.488 2.900 15.728 1.00 90.88 91 ILE A C 1
ATOM 708 O O . ILE A 1 91 ? -7.119 1.810 15.303 1.00 90.88 91 ILE A O 1
ATOM 712 N N . ARG A 1 92 ? -6.617 3.801 16.201 1.00 90.25 92 ARG A N 1
ATOM 713 C CA . ARG A 1 92 ? -5.166 3.571 16.234 1.00 90.25 92 ARG A CA 1
ATOM 714 C C . ARG A 1 92 ? -4.810 2.356 17.084 1.00 90.25 92 ARG A C 1
ATOM 716 O O . ARG A 1 92 ? -3.982 1.554 16.668 1.00 90.25 92 ARG A O 1
ATOM 723 N N . ARG A 1 93 ? -5.442 2.202 18.253 1.00 91.94 93 ARG A N 1
ATOM 724 C CA . ARG A 1 93 ? -5.262 1.017 19.101 1.00 91.94 93 ARG A CA 1
ATOM 725 C C . ARG A 1 93 ? -5.663 -0.252 18.358 1.00 91.94 93 ARG A C 1
ATOM 727 O O . ARG A 1 93 ? -4.856 -1.171 18.295 1.00 91.94 93 ARG A O 1
ATOM 734 N N . LEU A 1 94 ? -6.844 -0.263 17.744 1.00 92.81 94 LEU A N 1
ATOM 735 C CA . LEU A 1 94 ? -7.308 -1.400 16.958 1.00 92.81 94 LEU A CA 1
ATOM 736 C C . LEU A 1 94 ? -6.324 -1.746 15.829 1.00 92.81 94 LEU A C 1
ATOM 738 O O . LEU A 1 94 ? -6.028 -2.916 15.609 1.00 92.81 94 LEU A O 1
ATOM 742 N N . PHE A 1 95 ? -5.779 -0.749 15.126 1.00 92.75 95 PHE A N 1
ATOM 743 C CA . PHE A 1 95 ? -4.798 -0.965 14.054 1.00 92.75 95 PHE A CA 1
ATOM 744 C C . PHE A 1 95 ? -3.486 -1.570 14.569 1.00 92.75 95 PHE A C 1
ATOM 746 O O . PHE A 1 95 ? -2.938 -2.460 13.920 1.00 92.75 95 PHE A O 1
ATOM 753 N N . ILE A 1 96 ? -3.014 -1.133 15.741 1.00 92.31 96 ILE A N 1
ATOM 754 C CA . ILE A 1 96 ? -1.845 -1.720 16.412 1.00 92.31 96 ILE A CA 1
ATOM 755 C C . ILE A 1 96 ? -2.138 -3.174 16.806 1.00 92.31 96 ILE A C 1
ATOM 757 O O . ILE A 1 96 ? -1.370 -4.070 16.473 1.00 92.31 96 ILE A O 1
ATOM 761 N N . GLU A 1 97 ? -3.270 -3.433 17.464 1.00 93.88 97 GLU A N 1
ATOM 762 C CA . GLU A 1 97 ? -3.652 -4.776 17.928 1.00 93.88 97 GLU A CA 1
ATOM 763 C C . GLU A 1 97 ? -3.842 -5.768 16.772 1.00 93.88 97 GLU A C 1
ATOM 765 O O . GLU A 1 97 ? -3.545 -6.955 16.899 1.00 93.88 97 GLU A O 1
ATOM 770 N N . THR A 1 98 ? -4.292 -5.279 15.617 1.00 94.25 98 THR A N 1
ATOM 771 C CA . THR A 1 98 ? -4.488 -6.092 14.410 1.00 94.25 98 THR A CA 1
ATOM 772 C C . THR A 1 98 ? -3.240 -6.193 13.518 1.00 94.25 98 THR A C 1
ATOM 774 O O . THR A 1 98 ? -3.266 -6.928 12.516 1.00 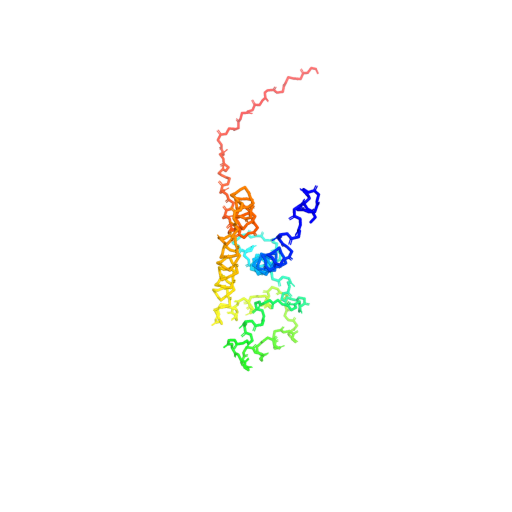94.25 98 THR A O 1
ATOM 777 N N . GLY A 1 99 ? -2.142 -5.514 13.876 1.00 94.31 99 GLY A N 1
ATOM 778 C CA . GLY A 1 99 ? -0.870 -5.518 13.141 1.00 94.31 99 GLY A CA 1
ATOM 779 C C . GLY A 1 99 ? -1.004 -4.974 11.718 1.00 94.31 99 GLY A C 1
ATOM 780 O O . GLY A 1 99 ? -0.526 -5.580 10.757 1.00 94.31 99 GLY A O 1
ATOM 781 N N . VAL A 1 100 ? -1.806 -3.924 11.548 1.00 94.31 100 VAL A N 1
ATOM 782 C CA . VAL A 1 100 ? -2.188 -3.396 10.231 1.00 94.31 100 VAL A CA 1
ATOM 783 C C . VAL A 1 100 ? -1.059 -2.609 9.580 1.00 94.31 100 VAL A C 1
ATOM 785 O O . VAL A 1 100 ? -0.893 -2.704 8.363 1.00 94.31 100 VAL A O 1
ATOM 788 N N . PHE A 1 101 ? -0.278 -1.875 10.373 1.00 92.94 101 PHE A N 1
ATOM 789 C CA . PHE A 1 101 ? 0.836 -1.068 9.879 1.00 92.94 101 PHE A CA 1
ATOM 790 C C . PHE A 1 101 ? 1.910 -1.957 9.246 1.00 92.94 101 PHE A C 1
ATOM 792 O O . PHE A 1 101 ? 2.250 -1.772 8.082 1.00 92.94 101 PHE A O 1
ATOM 799 N N . GLU A 1 102 ? 2.318 -3.018 9.939 1.00 93.62 102 GLU A N 1
ATOM 800 C CA . GLU A 1 102 ? 3.324 -3.970 9.463 1.00 93.62 102 GLU A CA 1
ATOM 801 C C . GLU A 1 102 ? 2.844 -4.709 8.205 1.00 93.62 102 GLU A C 1
ATOM 803 O O . GLU A 1 102 ? 3.604 -4.953 7.266 1.00 93.62 102 GLU A O 1
ATOM 808 N N . LYS A 1 103 ? 1.551 -5.054 8.145 1.00 95.69 103 LYS A N 1
ATOM 809 C CA . LYS A 1 103 ? 0.950 -5.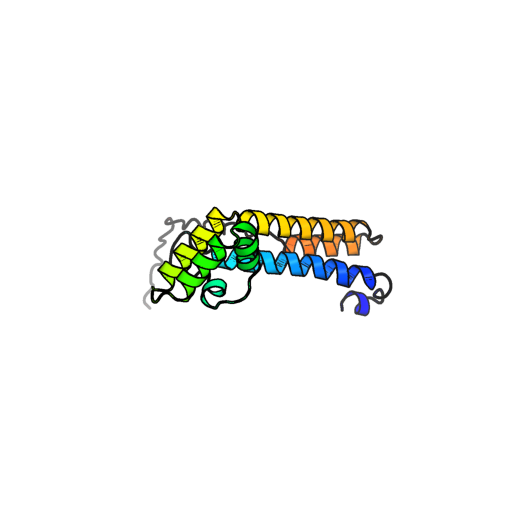675 6.954 1.00 95.69 103 LYS A CA 1
ATOM 810 C C . LYS A 1 103 ? 0.939 -4.727 5.760 1.00 95.69 103 LYS A C 1
ATOM 812 O O . LYS A 1 103 ? 1.170 -5.171 4.637 1.00 95.69 103 LYS A O 1
ATOM 817 N N . ALA A 1 104 ? 0.642 -3.451 5.980 1.00 95.06 104 ALA A N 1
ATOM 818 C CA . ALA A 1 104 ? 0.647 -2.443 4.931 1.00 95.06 104 ALA A CA 1
ATOM 819 C C . ALA A 1 104 ? 2.071 -2.177 4.422 1.00 95.06 104 ALA A C 1
ATOM 821 O O . ALA A 1 104 ? 2.285 -2.197 3.212 1.00 95.06 104 ALA A O 1
ATOM 822 N N . GLU A 1 105 ? 3.052 -2.047 5.314 1.00 94.38 105 GLU A N 1
ATOM 823 C CA . GLU A 1 105 ? 4.474 -1.935 4.958 1.00 94.38 105 GLU A CA 1
ATOM 824 C C . GLU A 1 105 ? 4.945 -3.140 4.130 1.00 94.38 105 GLU A C 1
ATOM 826 O O . GLU A 1 105 ? 5.522 -2.975 3.055 1.00 94.38 105 GLU A O 1
ATOM 831 N N . ALA A 1 106 ? 4.591 -4.364 4.534 1.00 96.06 106 ALA A N 1
ATOM 832 C CA . ALA A 1 106 ? 4.906 -5.564 3.759 1.00 96.06 106 ALA A CA 1
ATOM 833 C C . ALA A 1 106 ? 4.264 -5.563 2.354 1.00 96.06 106 ALA A C 1
ATOM 835 O O . ALA A 1 106 ? 4.817 -6.126 1.406 1.00 96.06 106 ALA A O 1
ATOM 836 N N . LEU A 1 107 ? 3.091 -4.940 2.186 1.00 96.56 107 LEU A N 1
ATOM 837 C CA . LEU A 1 107 ? 2.453 -4.780 0.876 1.00 96.56 107 LEU A CA 1
ATOM 838 C C . LEU A 1 107 ? 3.138 -3.717 0.009 1.00 96.56 107 LEU A C 1
ATOM 840 O O . LEU A 1 107 ? 3.151 -3.878 -1.218 1.00 96.56 107 LEU A O 1
ATOM 844 N N . VAL A 1 108 ? 3.713 -2.672 0.611 1.00 96.38 108 VAL A N 1
ATOM 845 C CA . VAL A 1 108 ? 4.570 -1.705 -0.094 1.00 96.38 108 VAL A CA 1
ATOM 846 C C . VAL A 1 108 ? 5.797 -2.421 -0.639 1.00 96.38 108 VAL A C 1
ATOM 848 O O . VAL A 1 108 ? 6.024 -2.372 -1.848 1.00 96.38 108 VAL A O 1
ATOM 851 N N . GLU A 1 109 ? 6.513 -3.169 0.200 1.00 96.81 109 GLU A N 1
ATOM 852 C CA . GLU A 1 109 ? 7.722 -3.886 -0.225 1.00 96.81 109 GLU A CA 1
ATOM 853 C C . GLU A 1 109 ? 7.419 -4.929 -1.299 1.00 96.81 109 GLU A C 1
ATOM 855 O O . GLU A 1 109 ? 8.069 -4.968 -2.339 1.00 96.81 109 GLU A O 1
ATOM 860 N N . LYS A 1 110 ? 6.317 -5.670 -1.168 1.00 97.75 110 LYS A N 1
ATOM 861 C CA . LYS A 1 110 ? 5.869 -6.577 -2.232 1.00 97.75 110 LYS A CA 1
ATOM 862 C C . LYS A 1 110 ? 5.554 -5.857 -3.548 1.00 97.75 110 LYS A C 1
ATOM 864 O O . LYS A 1 110 ? 5.686 -6.438 -4.627 1.00 97.75 110 LYS A O 1
ATOM 869 N N . SER A 1 111 ? 5.053 -4.625 -3.481 1.00 97.56 111 SER A N 1
ATOM 870 C CA . SER A 1 111 ? 4.786 -3.814 -4.674 1.00 97.56 111 SER A CA 1
ATOM 871 C C . SER A 1 111 ? 6.093 -3.309 -5.288 1.00 97.56 111 SER A C 1
ATOM 873 O O . SER A 1 111 ? 6.225 -3.353 -6.512 1.00 97.56 111 SER A O 1
ATOM 875 N N . ARG A 1 112 ? 7.074 -2.927 -4.458 1.00 98.06 112 ARG A N 1
ATOM 876 C CA . ARG A 1 112 ? 8.440 -2.589 -4.876 1.00 98.06 112 ARG A CA 1
ATOM 877 C C . ARG A 1 112 ? 9.101 -3.760 -5.598 1.00 98.06 112 ARG A C 1
ATOM 879 O O . ARG A 1 112 ? 9.405 -3.626 -6.777 1.00 98.06 112 ARG A O 1
ATOM 886 N N . GLU A 1 113 ? 9.194 -4.925 -4.962 1.00 98.00 113 GLU A N 1
ATOM 887 C CA . GLU A 1 113 ? 9.814 -6.133 -5.531 1.00 98.00 113 GLU A CA 1
ATOM 888 C C . GLU A 1 113 ? 9.222 -6.498 -6.901 1.00 98.00 113 GLU A C 1
ATOM 890 O O . GLU A 1 113 ? 9.929 -6.863 -7.842 1.00 98.00 113 GLU A O 1
ATOM 895 N N . ARG A 1 114 ? 7.895 -6.383 -7.045 1.00 98.19 114 ARG A N 1
ATOM 896 C CA . ARG A 1 114 ? 7.212 -6.641 -8.320 1.00 98.19 114 ARG A CA 1
ATOM 897 C C . ARG A 1 114 ? 7.501 -5.579 -9.370 1.00 98.19 114 ARG A C 1
ATOM 899 O O . ARG A 1 114 ? 7.559 -5.921 -10.548 1.00 98.19 114 ARG A O 1
ATOM 906 N N . ALA A 1 115 ? 7.614 -4.312 -8.977 1.00 98.06 115 ALA A N 1
ATOM 907 C CA . ALA A 1 115 ? 8.008 -3.245 -9.885 1.00 98.06 115 ALA A CA 1
ATOM 908 C C . ALA A 1 115 ? 9.443 -3.478 -10.373 1.00 98.06 115 ALA A C 1
ATOM 910 O O . ALA A 1 115 ? 9.672 -3.483 -11.577 1.00 98.06 115 ALA A O 1
ATOM 911 N N . GLU A 1 116 ? 10.372 -3.763 -9.464 1.00 98.00 116 GLU A N 1
ATOM 912 C CA . GLU A 1 116 ? 11.779 -4.043 -9.767 1.00 98.00 116 GLU A CA 1
ATOM 913 C C . GLU A 1 116 ? 11.937 -5.276 -10.660 1.00 98.00 116 GLU A C 1
ATOM 915 O O . GLU A 1 116 ? 12.599 -5.195 -11.687 1.00 98.00 116 GLU A O 1
ATOM 920 N N . SER A 1 117 ? 11.211 -6.363 -10.379 1.00 98.00 117 SER A N 1
ATOM 921 C CA . SER A 1 117 ? 11.224 -7.570 -11.223 1.00 98.00 117 SER A CA 1
ATOM 922 C C . SER A 1 117 ? 10.785 -7.295 -12.671 1.00 98.00 117 SER A C 1
ATOM 924 O O . SER A 1 117 ? 11.243 -7.949 -13.607 1.00 98.00 117 SER A O 1
ATOM 926 N N . LEU A 1 118 ? 9.869 -6.341 -12.879 1.00 97.38 118 LEU A N 1
ATOM 927 C CA . LEU A 1 118 ? 9.470 -5.904 -14.222 1.00 97.38 118 LEU A CA 1
ATOM 928 C C . LEU A 1 118 ? 10.574 -5.073 -14.888 1.00 97.38 118 LEU A C 1
ATOM 930 O O . LEU A 1 118 ? 10.759 -5.161 -16.100 1.00 97.38 118 LEU A O 1
ATOM 934 N N . VAL A 1 119 ? 11.292 -4.269 -14.103 1.00 97.12 119 VAL A N 1
ATOM 935 C CA . VAL A 1 119 ? 12.412 -3.440 -14.557 1.00 97.12 119 VAL A CA 1
ATOM 936 C C . VAL A 1 119 ? 13.625 -4.303 -14.926 1.00 97.12 119 VAL A C 1
ATOM 938 O O . VAL A 1 119 ? 14.240 -4.056 -15.961 1.00 97.12 119 VAL A O 1
ATOM 941 N N . ASP A 1 120 ? 13.913 -5.367 -14.178 1.00 96.88 120 ASP A N 1
ATOM 942 C CA . ASP A 1 120 ? 14.982 -6.334 -14.475 1.00 96.88 120 ASP A CA 1
ATOM 943 C C . ASP A 1 120 ? 14.862 -6.956 -15.874 1.00 96.88 120 ASP A C 1
ATOM 945 O O . ASP A 1 120 ? 15.861 -7.191 -16.553 1.00 96.88 120 ASP A O 1
ATOM 949 N N . ALA A 1 121 ? 13.632 -7.181 -16.342 1.00 94.19 121 ALA A N 1
ATOM 950 C CA . ALA A 1 121 ? 13.358 -7.747 -17.661 1.00 94.19 121 ALA A CA 1
ATOM 951 C C . ALA A 1 121 ? 13.555 -6.751 -18.826 1.00 94.19 121 ALA A C 1
ATOM 953 O O . ALA A 1 121 ? 13.404 -7.124 -19.990 1.00 94.19 121 ALA A O 1
ATOM 954 N N . VAL A 1 122 ? 13.864 -5.480 -18.547 1.00 95.12 122 VAL A N 1
ATOM 955 C CA . VAL A 1 122 ? 14.055 -4.442 -19.569 1.00 95.12 122 VAL A CA 1
ATOM 956 C C . VAL A 1 122 ? 15.441 -4.552 -20.188 1.00 95.12 122 VAL A C 1
ATOM 958 O O . VAL A 1 122 ? 16.440 -4.453 -19.485 1.00 95.12 122 VAL A O 1
ATOM 961 N N . GLU A 1 123 ? 15.527 -4.672 -21.514 1.00 93.06 123 GLU A N 1
ATOM 962 C CA . GLU A 1 123 ? 16.812 -4.764 -22.228 1.00 93.06 123 GLU A CA 1
ATOM 963 C C . GLU A 1 123 ? 17.597 -3.441 -22.230 1.00 93.06 123 GLU A C 1
ATOM 965 O O . GLU A 1 123 ? 18.820 -3.431 -22.092 1.00 93.06 123 GLU A O 1
ATOM 970 N N . SER A 1 124 ? 16.902 -2.310 -22.384 1.00 93.69 124 SER A N 1
ATOM 971 C CA . SER A 1 124 ? 17.535 -0.993 -22.461 1.00 93.69 124 SER A CA 1
ATOM 972 C C . SER A 1 124 ? 18.026 -0.522 -21.092 1.00 93.69 124 SER A C 1
ATOM 974 O O . SER A 1 124 ? 17.231 -0.214 -20.207 1.00 93.69 124 SER A O 1
ATOM 976 N N . GLU A 1 125 ? 19.345 -0.387 -20.955 1.00 95.94 125 GLU A N 1
ATOM 977 C CA . GLU A 1 125 ? 20.001 0.068 -19.725 1.00 95.94 125 GLU A CA 1
ATOM 978 C C . GLU A 1 125 ? 19.483 1.428 -19.235 1.00 95.94 125 GLU A C 1
ATOM 980 O O . GLU A 1 125 ? 19.134 1.585 -18.069 1.00 95.94 125 GLU A O 1
ATOM 985 N N . SER A 1 126 ? 19.371 2.413 -20.130 1.00 94.88 126 SER A N 1
ATOM 986 C CA . SER A 1 126 ? 18.919 3.761 -19.763 1.00 94.88 126 SER A CA 1
ATOM 987 C C . SER A 1 126 ? 17.465 3.782 -19.296 1.00 94.88 126 SER A C 1
ATOM 989 O O . SER A 1 126 ? 17.112 4.538 -18.391 1.00 94.88 126 SER A O 1
ATOM 991 N N . VAL A 1 127 ? 16.616 2.934 -19.881 1.00 94.81 127 VAL A N 1
ATOM 992 C CA . VAL A 1 127 ? 15.233 2.777 -19.430 1.00 94.81 127 VAL A CA 1
ATOM 993 C C . VAL A 1 127 ? 15.192 2.067 -18.084 1.00 94.81 127 VAL A C 1
ATOM 995 O O . VAL A 1 127 ? 14.453 2.504 -17.208 1.00 94.81 127 VAL A O 1
ATOM 998 N N . ARG A 1 128 ? 16.015 1.033 -17.885 1.00 97.00 128 ARG A N 1
ATOM 999 C CA . ARG A 1 128 ? 16.115 0.330 -16.605 1.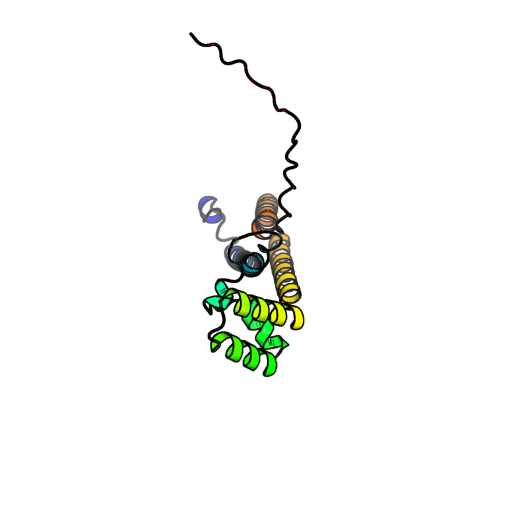00 97.00 128 ARG A CA 1
ATOM 1000 C C . ARG A 1 128 ? 16.481 1.289 -15.471 1.00 97.00 128 ARG A C 1
ATOM 1002 O O . ARG A 1 128 ? 15.766 1.361 -14.477 1.00 97.00 128 ARG A O 1
ATOM 1009 N N . GLN A 1 129 ? 17.522 2.096 -15.670 1.00 97.69 129 GLN A N 1
ATOM 1010 C CA . GLN A 1 129 ? 17.964 3.112 -14.710 1.00 97.69 129 GLN A CA 1
ATOM 1011 C C . GLN A 1 129 ? 16.873 4.142 -14.405 1.00 97.69 129 GLN A C 1
ATOM 1013 O O . GLN A 1 129 ? 16.634 4.461 -13.243 1.00 97.69 129 GLN A O 1
ATOM 1018 N N . LEU A 1 130 ? 16.168 4.628 -15.434 1.00 96.31 130 LEU A N 1
ATOM 1019 C CA . LEU A 1 130 ? 15.050 5.553 -15.249 1.00 96.31 130 LEU A CA 1
ATOM 1020 C C . LEU A 1 130 ? 13.932 4.938 -14.396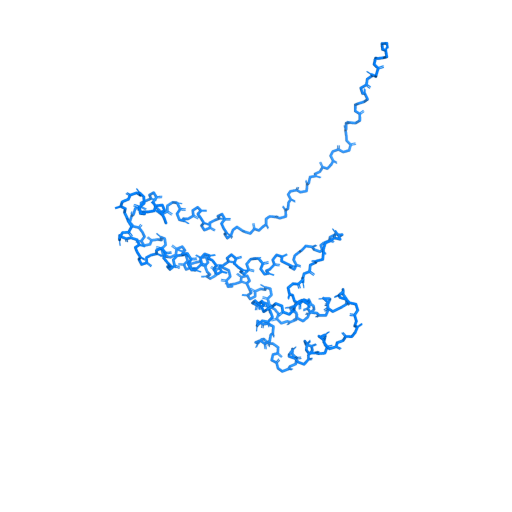 1.00 96.31 130 LEU A C 1
ATOM 1022 O O . LEU A 1 130 ? 13.375 5.618 -13.537 1.00 96.31 130 LEU A O 1
ATOM 1026 N N . LEU A 1 131 ? 13.571 3.678 -14.641 1.00 97.38 131 LEU A N 1
ATOM 1027 C CA . LEU A 1 131 ? 12.486 3.027 -13.910 1.00 97.38 131 LEU A CA 1
ATOM 1028 C C . LEU A 1 131 ? 12.880 2.703 -12.464 1.00 97.38 131 LEU A C 1
ATOM 1030 O O . LEU A 1 131 ? 12.056 2.926 -11.582 1.00 97.38 131 LEU A O 1
ATOM 1034 N N . TYR A 1 132 ? 14.118 2.272 -12.203 1.00 98.06 132 TYR A N 1
ATOM 1035 C CA . TYR A 1 132 ? 14.622 2.128 -10.830 1.00 98.06 132 TYR A CA 1
ATOM 1036 C C . TYR A 1 132 ? 14.604 3.453 -10.078 1.00 98.06 132 TYR A C 1
ATOM 1038 O O . TYR A 1 132 ? 14.064 3.523 -8.981 1.00 98.06 132 TYR A O 1
ATOM 1046 N N . PHE A 1 133 ? 15.074 4.532 -10.710 1.00 97.38 133 PHE A N 1
ATOM 1047 C CA . PHE A 1 133 ? 15.004 5.863 -10.113 1.00 97.38 133 PHE A CA 1
ATOM 1048 C C . PHE A 1 133 ? 13.568 6.251 -9.720 1.00 97.38 133 PHE A C 1
ATOM 1050 O O . PHE A 1 133 ? 13.345 6.840 -8.662 1.00 97.38 133 PHE A O 1
ATOM 1057 N N . LEU A 1 134 ? 12.573 5.904 -10.546 1.00 97.06 134 LEU A N 1
ATOM 1058 C CA . LEU A 1 134 ? 11.167 6.134 -10.208 1.00 97.06 134 LEU A CA 1
ATOM 1059 C C . LEU A 1 134 ? 10.699 5.277 -9.026 1.00 97.06 134 LEU A C 1
ATOM 1061 O O . LEU A 1 134 ? 9.947 5.789 -8.202 1.00 97.06 134 LEU A O 1
ATOM 1065 N N . VAL A 1 135 ? 11.121 4.012 -8.934 1.00 97.25 135 VAL A N 1
ATOM 1066 C CA . VAL A 1 135 ? 10.825 3.149 -7.777 1.00 97.25 135 VAL A CA 1
ATOM 1067 C C . VAL A 1 135 ? 11.387 3.771 -6.503 1.00 97.25 135 VAL A C 1
ATOM 1069 O O . VAL A 1 135 ? 10.629 3.991 -5.560 1.00 97.25 135 VAL A O 1
ATOM 1072 N N . ASP A 1 136 ? 12.667 4.134 -6.509 1.00 94.94 136 ASP A N 1
ATOM 1073 C CA . ASP A 1 136 ? 13.354 4.694 -5.344 1.00 94.94 136 ASP A CA 1
ATOM 1074 C C . ASP A 1 136 ? 12.748 6.023 -4.904 1.00 94.94 136 ASP A C 1
ATOM 1076 O O . ASP A 1 136 ? 12.593 6.266 -3.714 1.00 94.94 136 ASP A O 1
ATOM 1080 N N . THR A 1 137 ? 12.359 6.873 -5.857 1.00 94.44 137 THR A N 1
ATOM 1081 C CA . THR A 1 137 ? 11.801 8.197 -5.553 1.00 94.44 137 THR A CA 1
ATOM 1082 C C . THR A 1 137 ? 10.359 8.111 -5.060 1.00 94.44 137 THR A C 1
ATOM 1084 O O . THR A 1 137 ? 9.985 8.782 -4.103 1.00 94.44 137 THR A O 1
ATOM 1087 N N . VAL A 1 138 ? 9.515 7.321 -5.729 1.00 94.81 138 VAL A N 1
ATOM 1088 C CA . VAL A 1 138 ? 8.073 7.282 -5.435 1.00 94.81 138 VAL A CA 1
ATOM 1089 C C . VAL A 1 138 ? 7.771 6.398 -4.230 1.00 94.81 138 VAL A C 1
ATOM 1091 O O . VAL A 1 138 ? 6.831 6.683 -3.492 1.00 94.81 138 VAL A O 1
ATOM 1094 N N . LEU A 1 139 ? 8.554 5.337 -4.026 1.00 94.62 139 LEU A N 1
ATOM 1095 C CA . LEU A 1 139 ? 8.414 4.430 -2.889 1.00 94.62 139 LEU A CA 1
ATOM 1096 C C . LEU A 1 139 ? 9.485 4.676 -1.821 1.00 94.62 139 LEU A C 1
ATOM 1098 O O . LEU A 1 139 ? 9.772 3.772 -1.039 1.00 94.62 139 LEU A O 1
ATOM 1102 N N . ALA A 1 140 ? 10.101 5.858 -1.782 1.00 87.44 140 ALA A N 1
ATOM 1103 C CA . ALA A 1 140 ? 11.032 6.203 -0.716 1.00 87.44 140 ALA A CA 1
ATOM 1104 C C . ALA A 1 140 ? 10.331 6.090 0.652 1.00 87.44 140 ALA A C 1
ATOM 1106 O O . ALA A 1 140 ? 9.215 6.606 0.803 1.00 87.44 140 ALA A O 1
ATOM 1107 N N . PRO A 1 141 ? 10.958 5.456 1.658 1.00 72.38 141 PRO A N 1
ATOM 1108 C CA . PRO A 1 141 ? 10.539 5.674 3.032 1.00 72.38 141 PRO A CA 1
ATOM 1109 C C . PRO A 1 141 ? 10.746 7.159 3.359 1.00 72.38 141 PRO A C 1
ATOM 1111 O O . PRO A 1 141 ? 11.788 7.729 3.026 1.00 72.38 141 PRO A O 1
ATOM 1114 N N . GLU A 1 142 ? 9.763 7.798 3.991 1.00 64.50 142 GLU A N 1
ATOM 1115 C CA . GLU A 1 142 ? 9.993 9.130 4.552 1.00 64.50 142 GLU A CA 1
ATOM 1116 C C . GLU A 1 142 ? 11.074 8.996 5.626 1.00 64.50 142 GLU A C 1
ATOM 1118 O O . GLU A 1 142 ? 10.959 8.194 6.554 1.00 64.50 142 GLU A O 1
ATOM 1123 N N . SER A 1 143 ? 12.162 9.739 5.452 1.00 55.53 143 SER A N 1
ATOM 1124 C CA . SER A 1 143 ? 13.131 9.939 6.523 1.00 55.53 143 SER A CA 1
ATOM 1125 C C . SER A 1 143 ? 12.441 10.780 7.594 1.00 55.53 143 SER A C 1
ATOM 1127 O O . SER A 1 143 ? 11.709 11.705 7.239 1.00 55.53 143 SER A O 1
ATOM 1129 N N . GLU A 1 144 ? 12.692 10.523 8.880 1.00 46.72 144 GLU A N 1
ATOM 1130 C CA . GLU A 1 144 ? 12.517 11.587 9.873 1.00 46.72 144 GLU A CA 1
ATOM 1131 C C . GLU A 1 144 ? 13.256 12.807 9.315 1.00 46.72 144 GLU A C 1
ATOM 1133 O O . GLU A 1 144 ? 14.428 12.686 8.931 1.00 46.72 144 GLU A O 1
ATOM 1138 N N . GLU A 1 145 ? 12.558 13.937 9.145 1.00 44.16 145 GLU A N 1
ATOM 1139 C CA . GLU A 1 145 ? 13.210 15.181 8.744 1.00 44.16 145 GLU A CA 1
ATOM 1140 C C . GLU A 1 145 ? 14.468 15.320 9.604 1.00 44.16 145 GLU A C 1
ATOM 1142 O O . GLU A 1 145 ? 14.381 15.110 10.820 1.00 44.16 145 GLU A O 1
ATOM 1147 N N . PRO A 1 146 ? 15.649 15.589 9.017 1.00 37.12 146 PRO A N 1
ATOM 1148 C CA . PRO A 1 146 ? 16.836 15.760 9.830 1.00 37.12 146 PRO A CA 1
ATOM 1149 C C . PRO A 1 146 ? 16.500 16.827 10.862 1.00 37.12 146 PRO A C 1
ATOM 1151 O O . PRO A 1 146 ? 16.132 17.935 10.474 1.00 37.12 146 PRO A O 1
ATOM 1154 N N . GLU A 1 147 ? 16.580 16.464 12.146 1.00 38.28 147 GLU A N 1
ATOM 1155 C CA . GLU A 1 147 ? 16.430 17.380 13.271 1.00 38.28 147 GLU A CA 1
ATOM 1156 C C . GLU A 1 147 ? 17.221 18.640 12.908 1.00 38.28 147 GLU A C 1
ATOM 1158 O O . GLU A 1 147 ? 18.460 18.626 12.874 1.00 38.28 147 GLU A O 1
ATOM 1163 N N . ILE A 1 148 ? 16.520 19.717 12.539 1.00 48.69 148 ILE A N 1
ATOM 1164 C CA . ILE A 1 148 ? 17.168 21.002 12.336 1.00 48.69 148 ILE A CA 1
ATOM 1165 C C . ILE A 1 148 ? 17.581 21.390 13.741 1.00 48.69 148 ILE A C 1
ATOM 1167 O O . ILE A 1 148 ? 16.786 21.923 14.512 1.00 48.69 148 ILE A O 1
ATOM 1171 N N . LYS A 1 149 ? 18.819 21.053 14.107 1.00 44.88 149 LYS A N 1
ATOM 1172 C CA . LYS A 1 149 ? 19.439 21.566 15.316 1.00 44.88 149 LYS A CA 1
ATOM 1173 C C . LYS A 1 149 ? 19.394 23.077 15.176 1.00 44.88 149 LYS A C 1
ATOM 1175 O O . LYS A 1 149 ? 20.161 23.652 14.406 1.00 44.88 149 LYS A O 1
ATOM 1180 N N . HIS A 1 150 ? 18.454 23.702 15.876 1.00 45.34 150 HIS A N 1
ATOM 1181 C CA . HIS A 1 150 ? 18.516 25.119 16.147 1.00 45.34 150 HIS A CA 1
ATOM 1182 C C . HIS A 1 150 ? 19.816 25.324 16.917 1.00 45.34 150 HIS A C 1
ATOM 1184 O O . HIS A 1 150 ? 19.922 25.003 18.098 1.00 45.34 150 HIS A O 1
ATOM 1190 N N . ASP A 1 151 ? 20.850 25.758 16.203 1.00 46.81 151 ASP A N 1
ATOM 1191 C CA . ASP A 1 151 ? 22.035 26.307 16.829 1.00 46.81 151 ASP A CA 1
ATOM 1192 C C . ASP A 1 151 ? 21.586 27.610 17.498 1.00 46.81 151 ASP A C 1
ATOM 1194 O O . ASP A 1 151 ? 21.519 28.663 16.861 1.00 46.81 151 ASP A O 1
ATOM 1198 N N . ASP A 1 152 ? 21.213 27.527 18.779 1.00 51.03 152 ASP A N 1
ATOM 1199 C CA . ASP A 1 152 ? 20.907 28.649 19.685 1.00 51.03 152 ASP A CA 1
ATOM 1200 C C . ASP A 1 152 ? 22.177 29.476 19.994 1.00 51.03 152 ASP A C 1
ATOM 1202 O O . ASP A 1 152 ? 22.446 29.912 21.114 1.00 51.03 152 ASP A O 1
ATOM 1206 N N . GLY A 1 153 ? 23.010 29.669 18.976 1.00 51.12 153 GLY A N 1
ATOM 1207 C CA . GLY A 1 153 ? 24.425 29.933 19.119 1.00 51.12 153 GLY A CA 1
ATOM 1208 C C . GLY A 1 153 ? 24.942 31.111 18.320 1.00 51.12 153 GLY A C 1
ATOM 1209 O O . GLY A 1 153 ? 26.149 31.231 18.243 1.00 51.12 153 GLY A O 1
ATOM 1210 N N . LEU A 1 154 ? 24.113 31.999 17.753 1.00 45.78 154 LEU A N 1
ATOM 1211 C CA . LEU A 1 154 ? 24.592 33.236 17.106 1.00 45.78 154 LEU A CA 1
ATOM 1212 C C . LEU A 1 154 ? 23.545 34.365 17.177 1.00 45.78 154 LEU A C 1
ATOM 1214 O O . LEU A 1 154 ? 23.027 34.853 16.174 1.00 45.78 154 LEU A O 1
ATOM 1218 N N . ALA A 1 155 ? 23.285 34.855 18.391 1.00 43.47 155 ALA A N 1
ATOM 1219 C CA . ALA A 1 155 ? 22.756 36.204 18.587 1.00 43.47 155 ALA A CA 1
ATOM 1220 C C . ALA A 1 155 ? 23.849 37.238 18.244 1.00 43.47 155 ALA A C 1
ATOM 1222 O O . ALA A 1 155 ? 24.468 37.836 19.122 1.00 43.47 155 ALA A O 1
ATOM 1223 N N . MET A 1 156 ? 24.116 37.440 16.954 1.00 40.41 156 MET A N 1
ATOM 1224 C CA . MET A 1 156 ? 24.881 38.594 16.483 1.00 40.41 156 MET A CA 1
ATOM 1225 C C . MET A 1 156 ? 23.930 39.787 16.397 1.00 40.41 156 MET A C 1
ATOM 1227 O O . MET A 1 156 ? 23.164 39.928 15.444 1.00 40.41 156 MET A O 1
ATOM 1231 N N . SER A 1 157 ? 23.964 40.646 17.414 1.00 46.62 157 SER A N 1
ATOM 1232 C CA . SER A 1 157 ? 23.317 41.952 17.368 1.00 46.62 157 SER A CA 1
ATOM 1233 C C . SER A 1 157 ? 23.960 42.798 16.266 1.00 46.62 157 SER A C 1
ATOM 1235 O O . SER A 1 157 ? 25.127 43.181 16.337 1.00 46.62 157 SER A O 1
ATOM 1237 N N . LEU A 1 158 ? 23.195 43.098 15.218 1.00 42.31 158 LEU A N 1
ATOM 1238 C CA . LEU A 1 158 ? 23.591 44.105 14.239 1.00 42.31 158 LEU A CA 1
ATOM 1239 C C . LEU A 1 158 ? 23.361 45.499 14.850 1.00 42.31 158 LEU A C 1
ATOM 1241 O O . LEU A 1 158 ? 22.262 45.765 15.347 1.00 42.31 158 LEU A O 1
ATOM 1245 N N . PRO A 1 159 ? 24.355 46.406 14.831 1.00 48.78 159 PRO A N 1
ATOM 1246 C CA . PRO A 1 159 ? 24.165 47.763 15.315 1.00 48.78 159 PRO A CA 1
ATOM 1247 C C . PRO A 1 159 ? 23.264 48.531 14.341 1.00 48.78 159 PRO A C 1
ATOM 1249 O O . PRO A 1 159 ? 23.577 48.680 13.160 1.00 48.78 159 PRO A O 1
ATOM 1252 N N . VAL A 1 160 ? 22.139 49.034 14.847 1.00 50.91 160 VAL A N 1
ATOM 1253 C CA . VAL A 1 160 ? 21.288 49.979 14.120 1.00 50.91 160 VAL A CA 1
ATOM 1254 C C . VAL A 1 160 ? 22.034 51.309 14.036 1.00 50.91 160 VAL A C 1
ATOM 1256 O O . VAL A 1 160 ? 22.200 52.001 15.040 1.00 50.91 160 VAL A O 1
ATOM 1259 N N . VAL A 1 161 ? 22.493 51.670 12.838 1.00 45.25 161 VAL A N 1
ATOM 1260 C CA . VAL A 1 161 ? 22.935 53.035 12.535 1.00 45.25 161 VAL A CA 1
ATOM 1261 C C . VAL A 1 161 ? 21.678 53.857 12.273 1.00 45.25 161 VAL A C 1
ATOM 1263 O O . VAL A 1 161 ? 21.011 53.670 11.258 1.00 45.25 161 VAL A O 1
ATOM 1266 N N . VAL A 1 162 ? 21.331 54.732 13.214 1.00 47.41 162 VAL A N 1
ATOM 1267 C CA . VAL A 1 162 ? 20.289 55.743 13.012 1.00 47.41 162 VAL A CA 1
ATOM 1268 C C . VAL A 1 162 ? 20.907 56.874 12.189 1.00 47.41 162 VAL A C 1
ATOM 1270 O O . VAL A 1 162 ? 21.909 57.454 12.609 1.00 47.41 162 VAL A O 1
ATOM 1273 N N . VAL A 1 163 ? 20.335 57.134 11.012 1.00 51.16 163 VAL A N 1
ATOM 1274 C CA . VAL A 1 163 ? 20.592 58.325 10.184 1.00 51.16 163 VAL A CA 1
ATOM 1275 C C . VAL A 1 163 ? 19.530 59.366 10.495 1.00 51.16 163 VAL A C 1
ATOM 1277 O O . VAL A 1 163 ? 18.347 58.963 10.584 1.00 51.16 163 VAL A O 1
#

Secondary structure (DSSP, 8-state):
-HHHHTT-TGGGTTHHHHHHHHHHHHHHHHHHHHHHH--SSS-----HHHHTT---HHHHHHHHHHHHHHHHHHHHHHH--S-HHHHHHHHHHHHHHTTHHHHHHHHHHHHHHHHHHHHHT---HHHHHHHHHHHHHHTPPPPP-------------------

pLDDT: mean 82.32, std 18.54, range [37.12, 98.19]

Foldseek 3Di:
DVCVVVVNCVVCVPLVVQLVVLLVLLLLLLVVLVLAPPPPDDDDRRPVCLLVVNDGQLLVLLCVQVPPNSVVQSVVLNPDPDPPVVSVVSSVVSSVVSVSSVVSVVSSVVSLVSSLVSLVPDPDPVSSVVSVVSSCVSNPDDDPPPPPPPPPPDPPDDDDDDD

Radius of gyration: 22.73 Å; chains: 1; bounding box: 47×69×52 Å

Sequence (163 aa):
AGFRMAGQADIYKDLVPQFCRQLGVGFQILNDLKDWQGDGDNKLVAGQDALTLRPTLLLALALQAGGAEAQKELQEIFDSREPDQMRLRRIRRLFIETGVFEKAEALVEKSRERAESLVDAVESESVRQLLYFLVDTVLAPESEEPEIKHDDGLAMSLPVVVV